Protein AF-A0A257VWF0-F1 (afdb_monomer_lite)

Radius of gyration: 12.28 Å; chains: 1; bounding box: 28×27×27 Å

pLDDT: mean 88.44, std 5.59, range [65.06, 93.88]

Structure (mmCIF, N/CA/C/O backbone):
data_AF-A0A257VWF0-F1
#
_entry.id   AF-A0A257VWF0-F1
#
loop_
_atom_site.group_PDB
_atom_site.id
_atom_site.type_symbol
_atom_site.label_atom_id
_atom_site.label_alt_id
_atom_site.label_comp_id
_atom_site.label_asym_id
_atom_site.label_entity_id
_atom_site.label_seq_id
_atom_site.pdbx_PDB_ins_code
_atom_site.Cartn_x
_atom_site.Cartn_y
_atom_site.Cartn_z
_atom_site.occupancy
_atom_site.B_iso_or_equiv
_atom_site.auth_seq_id
_atom_site.auth_comp_id
_atom_site.auth_asym_id
_atom_site.auth_atom_id
_atom_site.pdbx_PDB_model_num
ATOM 1 N N . MET A 1 1 ? -9.004 12.500 -1.496 1.00 65.12 1 MET A N 1
ATOM 2 C CA . MET A 1 1 ? -9.720 12.071 -0.274 1.00 65.12 1 MET A CA 1
ATOM 3 C C . MET A 1 1 ? -9.424 13.092 0.817 1.00 65.12 1 MET A C 1
ATOM 5 O O . MET A 1 1 ? -8.247 13.370 1.023 1.00 65.12 1 MET A O 1
ATOM 9 N N . PRO A 1 2 ? -10.432 13.717 1.446 1.00 84.56 2 PRO A N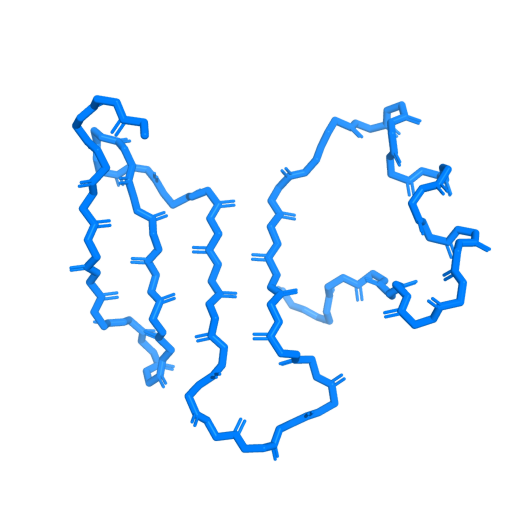 1
ATOM 10 C CA . PRO A 1 2 ? -10.184 14.696 2.503 1.00 84.56 2 PRO A CA 1
ATOM 11 C C . PRO A 1 2 ? -9.486 14.019 3.693 1.00 84.56 2 PRO A C 1
ATOM 13 O O . PRO A 1 2 ? -9.962 12.999 4.184 1.00 84.56 2 PRO A O 1
ATOM 16 N N . GLY A 1 3 ? -8.346 14.564 4.125 1.00 84.69 3 GLY A N 1
ATOM 17 C CA . GLY A 1 3 ? -7.565 14.024 5.246 1.00 84.69 3 GLY A CA 1
ATOM 18 C C . GLY A 1 3 ? -6.652 12.840 4.907 1.00 84.69 3 GLY A C 1
ATOM 19 O O . GLY A 1 3 ? -6.237 12.131 5.82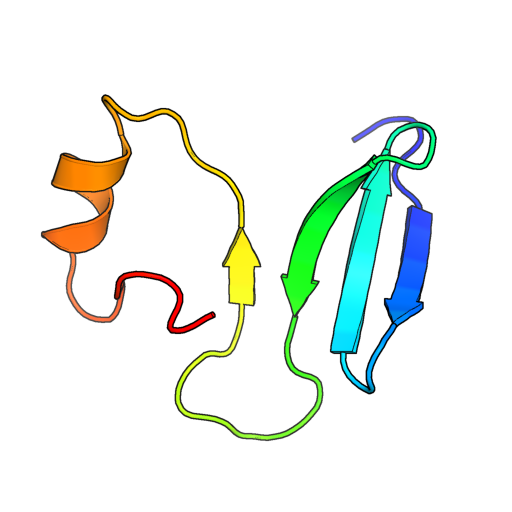3 1.00 84.69 3 GLY A O 1
ATOM 20 N N . ALA A 1 4 ? -6.354 12.608 3.623 1.00 90.44 4 ALA A N 1
ATOM 21 C CA . ALA A 1 4 ? -5.303 11.671 3.241 1.00 90.44 4 ALA A CA 1
ATOM 22 C C . ALA A 1 4 ? -3.916 12.259 3.539 1.00 90.44 4 ALA A C 1
ATOM 24 O O . ALA A 1 4 ? -3.650 13.413 3.206 1.00 90.44 4 ALA A O 1
ATOM 25 N N . THR A 1 5 ? -3.051 11.457 4.150 1.00 92.12 5 THR A N 1
ATOM 26 C CA . THR A 1 5 ? -1.645 11.772 4.411 1.00 92.12 5 THR A CA 1
ATOM 27 C C . THR A 1 5 ? -0.742 10.735 3.760 1.00 92.12 5 THR A C 1
ATOM 29 O O . THR A 1 5 ? -1.113 9.566 3.637 1.00 92.12 5 THR A O 1
ATOM 32 N N . GLU A 1 6 ? 0.447 11.168 3.362 1.00 92.75 6 GLU A N 1
ATOM 33 C CA . GLU A 1 6 ? 1.486 10.329 2.769 1.00 92.75 6 GLU A CA 1
ATOM 34 C C . GLU A 1 6 ? 2.635 10.205 3.768 1.00 92.75 6 GLU A C 1
ATOM 36 O O . GLU A 1 6 ? 3.139 11.207 4.275 1.00 92.75 6 GLU A O 1
ATOM 41 N N . GLU A 1 7 ? 3.032 8.977 4.083 1.00 91.50 7 GLU A N 1
ATOM 42 C CA . GLU A 1 7 ? 4.119 8.690 5.014 1.00 91.50 7 GLU A CA 1
ATOM 43 C C . GLU A 1 7 ? 5.008 7.592 4.441 1.00 91.50 7 GLU A C 1
ATOM 45 O O . GLU A 1 7 ? 4.516 6.565 3.975 1.00 91.50 7 GLU A O 1
ATOM 50 N N . VAL A 1 8 ? 6.326 7.764 4.523 1.00 91.31 8 VAL A N 1
ATOM 51 C CA . VAL A 1 8 ? 7.260 6.694 4.159 1.00 91.31 8 VAL A CA 1
ATOM 52 C C . VAL A 1 8 ? 7.291 5.663 5.288 1.00 91.31 8 VAL A C 1
ATOM 54 O O . VAL A 1 8 ? 7.638 5.989 6.424 1.00 91.31 8 VAL A O 1
ATOM 57 N N . LYS A 1 9 ? 6.918 4.416 4.986 1.00 86.94 9 LYS A N 1
ATOM 58 C CA . LYS A 1 9 ? 6.939 3.277 5.915 1.00 86.94 9 LYS A CA 1
ATOM 59 C C . LYS A 1 9 ? 7.567 2.082 5.220 1.00 86.94 9 LYS A C 1
ATOM 61 O O . LYS A 1 9 ? 7.142 1.732 4.127 1.00 86.94 9 LYS A O 1
AT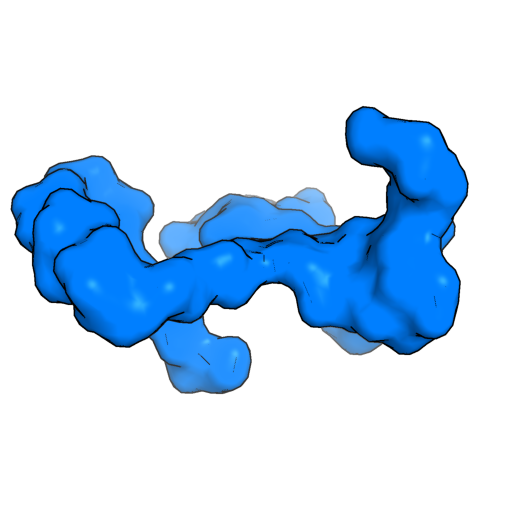OM 66 N N . TRP A 1 10 ? 8.549 1.457 5.870 1.00 87.88 10 TRP A N 1
ATOM 67 C CA . TRP A 1 10 ? 9.243 0.277 5.334 1.00 87.88 10 TRP A CA 1
ATOM 68 C C . TRP A 1 10 ? 9.775 0.498 3.909 1.00 87.88 10 TRP A C 1
ATOM 70 O O . TRP A 1 10 ? 9.597 -0.354 3.056 1.00 87.88 10 TRP A O 1
ATOM 80 N N . GLU A 1 11 ? 10.340 1.680 3.636 1.00 87.56 11 GLU A N 1
ATOM 81 C CA . GLU A 1 11 ? 10.867 2.050 2.304 1.00 87.56 11 GLU A CA 1
ATOM 82 C C . GLU A 1 11 ? 9.797 2.120 1.190 1.00 87.56 11 GLU A C 1
ATOM 84 O O . GLU A 1 11 ? 10.100 2.310 0.014 1.00 87.56 11 GLU A O 1
ATOM 89 N N . HIS A 1 12 ? 8.520 2.079 1.571 1.00 89.88 12 HIS A N 1
ATOM 90 C CA . HIS A 1 12 ? 7.369 2.275 0.700 1.00 89.88 12 HIS A CA 1
ATOM 91 C C . HIS A 1 12 ? 6.624 3.565 1.051 1.00 89.88 12 HIS A C 1
ATOM 93 O O . HIS A 1 12 ? 6.697 4.070 2.175 1.00 89.88 12 HIS A O 1
ATOM 99 N N . LEU A 1 13 ? 5.855 4.094 0.099 1.00 92.31 13 LEU A N 1
ATOM 100 C CA . LEU A 1 13 ? 4.982 5.240 0.326 1.00 92.31 13 LEU A CA 1
ATOM 101 C C . LEU A 1 13 ? 3.605 4.753 0.787 1.00 92.31 13 LEU A C 1
ATOM 103 O O . LEU A 1 13 ? 2.822 4.219 0.001 1.00 92.31 13 LEU A O 1
ATOM 107 N N . ALA A 1 14 ? 3.312 4.908 2.075 1.00 93.88 14 ALA A N 1
ATOM 108 C CA . ALA A 1 14 ? 2.040 4.528 2.668 1.00 93.88 14 ALA A CA 1
ATOM 109 C C . ALA A 1 14 ? 1.061 5.708 2.666 1.00 93.88 14 ALA A C 1
ATOM 111 O O . ALA A 1 14 ? 1.347 6.789 3.183 1.00 93.88 14 ALA A O 1
ATOM 112 N N . TYR A 1 15 ? -0.134 5.465 2.140 1.00 93.56 15 TYR A N 1
ATOM 113 C CA . TYR A 1 15 ? -1.241 6.408 2.148 1.00 93.56 15 TYR A CA 1
ATOM 114 C C . TYR A 1 15 ? -2.181 6.095 3.307 1.00 93.56 15 TYR A C 1
ATOM 116 O O . TYR A 1 15 ? -2.737 4.993 3.401 1.00 93.56 15 TYR A O 1
ATOM 124 N N . CYS A 1 16 ? -2.384 7.077 4.178 1.00 92.31 16 CYS A N 1
ATOM 125 C CA . CYS A 1 16 ? -3.164 6.958 5.402 1.00 92.31 16 CYS A CA 1
ATOM 126 C C . CYS A 1 16 ? -4.366 7.910 5.403 1.00 92.31 16 CYS A C 1
ATOM 128 O O . CYS A 1 16 ? -4.296 9.006 4.862 1.00 92.31 16 CYS A O 1
ATOM 130 N N . ILE A 1 17 ? -5.453 7.530 6.077 1.00 93.31 17 ILE A N 1
ATOM 131 C CA . ILE A 1 17 ? -6.536 8.443 6.482 1.00 93.31 17 ILE A CA 1
ATOM 132 C C . ILE A 1 17 ? -6.789 8.226 7.971 1.00 93.31 17 ILE A C 1
ATOM 134 O O . ILE A 1 17 ? -7.028 7.096 8.402 1.00 93.31 17 ILE A O 1
ATOM 138 N N . GLY A 1 18 ? -6.695 9.289 8.775 1.00 89.44 18 GLY A N 1
ATOM 139 C CA . GLY A 1 18 ? -6.856 9.191 10.233 1.00 89.44 18 GLY A CA 1
ATOM 140 C C . GLY A 1 18 ? -5.894 8.185 10.883 1.00 89.44 18 GLY A C 1
ATOM 141 O O . GLY A 1 18 ? -6.292 7.446 11.781 1.00 89.44 18 GLY A O 1
ATOM 142 N N . GLY A 1 19 ? -4.660 8.086 10.370 1.00 85.69 19 GLY A N 1
ATOM 143 C CA . GLY A 1 19 ? -3.633 7.149 10.846 1.00 85.69 19 GLY A CA 1
ATOM 144 C C . GLY A 1 19 ? -3.774 5.700 10.357 1.00 85.69 19 GLY A C 1
ATOM 145 O O . GLY A 1 19 ? -2.963 4.855 10.731 1.00 85.69 19 GLY A O 1
ATOM 146 N N . LYS A 1 20 ? -4.772 5.381 9.518 1.00 90.25 20 LYS A N 1
ATOM 147 C CA . LYS A 1 20 ? -4.976 4.032 8.961 1.00 90.25 20 LYS A CA 1
ATOM 148 C C . LYS A 1 20 ? -4.534 3.956 7.504 1.00 90.25 20 LYS A C 1
ATOM 150 O O . LYS A 1 20 ? -5.054 4.698 6.676 1.00 90.25 20 LYS A O 1
ATOM 155 N N . ILE A 1 21 ? -3.644 3.013 7.194 1.00 92.38 21 ILE A N 1
ATOM 156 C CA . ILE A 1 21 ? -3.146 2.775 5.831 1.00 92.38 21 ILE A CA 1
ATOM 157 C C . ILE A 1 21 ? -4.247 2.149 4.966 1.00 92.38 21 ILE A C 1
ATOM 159 O O . ILE A 1 21 ? -4.835 1.124 5.352 1.00 92.38 21 ILE A O 1
ATOM 163 N N . PHE A 1 22 ? -4.492 2.742 3.796 1.00 92.06 22 PHE A N 1
ATOM 164 C CA . PHE A 1 22 ? -5.416 2.229 2.779 1.00 92.06 22 PHE A CA 1
ATOM 165 C C . PHE A 1 22 ? -4.716 1.800 1.481 1.00 92.06 22 PHE A C 1
ATOM 167 O O . PHE A 1 22 ? -5.227 0.909 0.801 1.00 92.06 22 PHE A O 1
ATOM 174 N N . ALA A 1 23 ? -3.551 2.375 1.169 1.00 92.69 23 ALA A N 1
ATOM 175 C CA . ALA A 1 23 ? -2.725 1.990 0.029 1.00 92.69 23 ALA A CA 1
ATOM 176 C C . ALA A 1 23 ? -1.231 2.123 0.356 1.00 92.69 23 ALA A C 1
ATOM 178 O O . ALA A 1 23 ? -0.851 2.932 1.200 1.00 92.69 23 ALA A O 1
ATOM 179 N N . ILE A 1 24 ? -0.397 1.325 -0.301 1.00 92.50 24 ILE A N 1
ATOM 180 C CA . ILE A 1 24 ? 1.062 1.328 -0.195 1.00 92.50 24 ILE A CA 1
ATOM 181 C C . ILE A 1 24 ? 1.621 1.266 -1.610 1.00 92.50 24 ILE A C 1
ATOM 183 O O . ILE A 1 24 ? 1.282 0.355 -2.361 1.00 92.50 24 ILE A O 1
ATOM 187 N N . GLN A 1 25 ? 2.460 2.229 -1.970 1.00 92.00 25 GLN A N 1
ATOM 188 C CA . GLN A 1 25 ? 3.149 2.283 -3.252 1.00 92.00 25 GLN A CA 1
ATOM 189 C C . GLN A 1 25 ? 4.624 1.937 -3.074 1.00 92.00 25 GLN A C 1
ATOM 191 O O . GLN A 1 25 ? 5.297 2.459 -2.181 1.00 92.00 25 GLN A O 1
ATOM 196 N N . THR A 1 26 ? 5.127 1.085 -3.959 1.00 90.62 26 THR A N 1
ATOM 197 C CA . THR A 1 26 ? 6.549 0.759 -4.024 1.00 90.62 26 THR A CA 1
ATOM 198 C C . THR A 1 26 ? 7.279 1.885 -4.748 1.00 90.62 26 THR A C 1
ATOM 200 O O . THR A 1 26 ? 6.853 2.317 -5.818 1.00 90.62 26 THR A O 1
ATOM 203 N N . LEU A 1 27 ? 8.351 2.401 -4.144 1.00 86.12 27 LEU A N 1
ATOM 204 C CA . LEU A 1 27 ? 9.146 3.495 -4.713 1.00 86.12 27 LEU A CA 1
ATOM 205 C C . LEU A 1 27 ? 10.186 3.001 -5.729 1.00 86.12 27 LEU A C 1
ATOM 207 O O . LEU A 1 27 ? 10.589 3.750 -6.617 1.00 86.12 27 LEU A O 1
ATOM 211 N N . GLU A 1 28 ? 10.600 1.742 -5.609 1.00 84.44 28 GLU A N 1
ATOM 212 C CA . GLU A 1 28 ? 11.532 1.078 -6.516 1.00 84.44 28 GLU A CA 1
ATOM 213 C C . GLU A 1 28 ? 10.793 0.205 -7.546 1.00 84.44 28 GLU A C 1
ATOM 215 O O . GLU A 1 28 ? 9.654 -0.208 -7.307 1.00 84.44 28 GLU A O 1
ATOM 220 N N . PRO A 1 29 ? 11.405 -0.076 -8.713 1.00 80.00 29 PRO A N 1
ATOM 221 C CA . PRO A 1 29 ? 10.829 -0.980 -9.699 1.00 80.00 29 PRO A CA 1
ATOM 222 C C . PRO A 1 29 ? 10.761 -2.409 -9.144 1.00 80.00 29 PRO A C 1
ATOM 224 O O . PRO A 1 29 ? 11.755 -3.129 -9.126 1.00 80.00 29 PRO A O 1
ATOM 227 N N . ASP A 1 30 ? 9.564 -2.811 -8.729 1.00 81.69 30 ASP A N 1
ATOM 228 C CA . ASP A 1 30 ? 9.250 -4.151 -8.236 1.00 81.69 30 ASP A CA 1
ATOM 229 C C . ASP A 1 30 ? 8.135 -4.800 -9.080 1.00 81.69 30 ASP A C 1
ATOM 231 O O . ASP A 1 30 ? 7.542 -4.169 -9.959 1.00 81.69 30 ASP A O 1
ATOM 235 N N . SER A 1 31 ? 7.829 -6.072 -8.814 1.00 81.12 31 SER A N 1
ATOM 236 C CA . SER A 1 31 ? 6.707 -6.774 -9.449 1.00 81.12 31 SER A CA 1
ATOM 237 C C . SER A 1 31 ? 5.352 -6.174 -9.056 1.00 81.12 31 SER A C 1
ATOM 239 O O . SER A 1 31 ? 4.386 -6.304 -9.809 1.00 81.12 31 SER A O 1
ATOM 241 N N . VAL A 1 32 ? 5.272 -5.504 -7.899 1.00 85.50 32 VAL A N 1
ATOM 242 C CA . VAL A 1 32 ? 4.063 -4.819 -7.423 1.00 85.50 32 VAL A CA 1
ATOM 243 C C . VAL A 1 32 ? 4.327 -3.324 -7.268 1.00 85.50 32 VAL A C 1
ATOM 245 O O . VAL A 1 32 ? 5.078 -2.897 -6.397 1.00 85.50 32 VAL A O 1
ATOM 248 N N . ALA A 1 33 ? 3.652 -2.511 -8.083 1.00 88.56 33 ALA A N 1
ATOM 249 C CA . ALA A 1 33 ? 3.749 -1.052 -8.004 1.00 88.56 33 ALA A CA 1
ATOM 250 C C . ALA A 1 33 ? 2.886 -0.451 -6.879 1.00 88.56 33 ALA A C 1
ATOM 252 O O . ALA A 1 33 ? 3.249 0.562 -6.282 1.00 88.56 33 ALA A O 1
ATOM 253 N N . LEU A 1 34 ? 1.721 -1.047 -6.603 1.00 90.38 34 LEU A N 1
ATOM 254 C CA . LEU A 1 34 ? 0.745 -0.526 -5.649 1.00 90.38 34 LEU A CA 1
ATOM 255 C C . LEU A 1 34 ? -0.067 -1.664 -5.028 1.00 90.38 34 LEU A C 1
ATOM 257 O O . LEU A 1 34 ? -0.682 -2.455 -5.740 1.00 90.38 34 LEU A O 1
ATOM 261 N N . SER A 1 35 ? -0.150 -1.659 -3.705 1.00 92.31 35 SER A N 1
ATOM 262 C CA . SER A 1 35 ? -1.022 -2.523 -2.913 1.00 92.31 35 SER A CA 1
ATOM 263 C C . SER A 1 35 ? -2.093 -1.679 -2.238 1.00 92.31 35 SER A C 1
ATOM 265 O O . SER A 1 35 ? -1.805 -0.628 -1.672 1.00 92.31 35 SER A O 1
ATOM 267 N N . PHE A 1 36 ? -3.345 -2.124 -2.262 1.00 92.62 36 PHE A N 1
ATOM 268 C CA . PHE A 1 36 ? -4.443 -1.415 -1.609 1.00 92.62 36 PHE A CA 1
ATOM 269 C C . PHE A 1 36 ? -5.466 -2.393 -1.048 1.00 92.62 36 PHE A C 1
ATOM 271 O O . PHE A 1 36 ? -5.593 -3.532 -1.497 1.00 92.62 36 PHE A O 1
ATOM 278 N N . LYS A 1 37 ? -6.211 -1.939 -0.042 1.00 90.50 37 LYS A N 1
ATOM 279 C CA . LYS A 1 37 ? -7.288 -2.736 0.546 1.00 90.50 37 LYS A CA 1
ATOM 280 C C . LYS A 1 37 ? -8.522 -2.665 -0.343 1.00 90.50 37 LYS A C 1
ATOM 282 O O . LYS A 1 37 ? -8.953 -1.577 -0.719 1.00 90.50 37 LYS A O 1
ATOM 287 N N . CYS A 1 38 ? -9.119 -3.815 -0.619 1.00 90.50 38 CYS A N 1
ATOM 288 C CA . CYS A 1 38 ? -10.410 -3.920 -1.287 1.00 90.50 38 CYS A CA 1
ATOM 289 C C . CYS A 1 38 ? -11.401 -4.704 -0.421 1.00 90.50 38 CYS A C 1
ATOM 291 O O . CYS A 1 38 ? -11.026 -5.352 0.559 1.00 90.50 38 CYS A O 1
ATOM 293 N N . LEU A 1 39 ? -12.683 -4.601 -0.767 1.00 90.81 39 LEU A N 1
ATOM 294 C CA . LEU A 1 39 ? -13.719 -5.432 -0.166 1.00 90.81 39 LEU A CA 1
ATOM 295 C C . LEU A 1 39 ? -13.572 -6.881 -0.659 1.00 90.81 39 LEU A C 1
ATOM 297 O O . LEU A 1 39 ? -13.171 -7.081 -1.807 1.00 90.81 39 LEU A O 1
ATOM 301 N N . PRO A 1 40 ? -13.943 -7.889 0.151 1.00 88.81 40 PRO A N 1
ATOM 302 C CA . PRO A 1 40 ? -13.856 -9.294 -0.249 1.00 88.81 40 PRO A CA 1
ATOM 303 C C . PRO A 1 40 ? -14.628 -9.618 -1.534 1.00 88.81 40 PRO A C 1
ATOM 305 O O . PRO A 1 40 ? -14.169 -10.431 -2.327 1.00 88.81 40 PRO A O 1
ATOM 308 N N . GLU A 1 41 ? -15.769 -8.959 -1.758 1.00 90.94 41 GLU A N 1
ATOM 309 C CA . GLU A 1 41 ? -16.571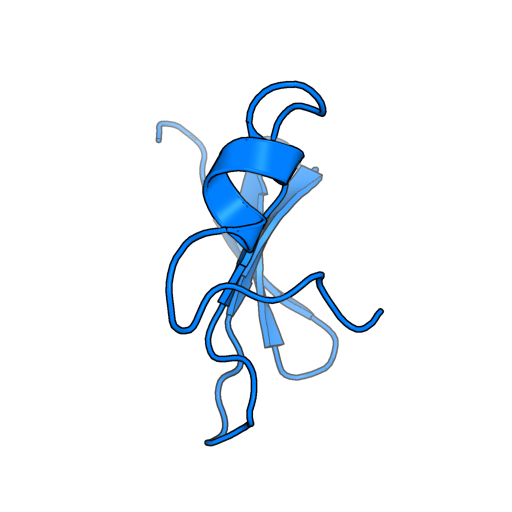 -9.105 -2.983 1.00 90.94 41 GLU A CA 1
ATOM 310 C C . GLU A 1 41 ? -15.808 -8.653 -4.236 1.00 90.94 41 GLU A C 1
ATOM 312 O O . GLU A 1 41 ? -15.806 -9.349 -5.245 1.00 90.94 41 GLU A O 1
ATOM 317 N N . ALA A 1 42 ? -15.077 -7.540 -4.137 1.00 90.19 42 ALA A N 1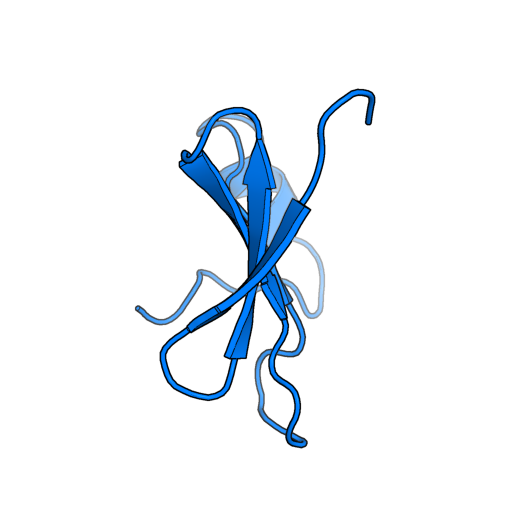
ATOM 318 C CA . ALA A 1 42 ? -14.301 -6.984 -5.236 1.00 90.19 42 ALA A CA 1
ATOM 319 C C . ALA A 1 42 ? -12.965 -7.712 -5.427 1.00 90.19 42 ALA A C 1
ATOM 321 O O . ALA A 1 42 ? -12.372 -7.619 -6.496 1.00 90.19 42 ALA A O 1
ATOM 322 N N . PHE A 1 43 ? -12.466 -8.416 -4.406 1.00 90.38 43 PHE A N 1
ATOM 323 C CA . PHE A 1 43 ? -11.181 -9.111 -4.473 1.00 90.38 43 PHE A CA 1
ATOM 324 C C . PHE A 1 43 ? -11.154 -10.126 -5.619 1.00 90.38 43 PHE A C 1
ATOM 326 O O . PHE A 1 43 ? -10.224 -10.092 -6.421 1.00 90.38 43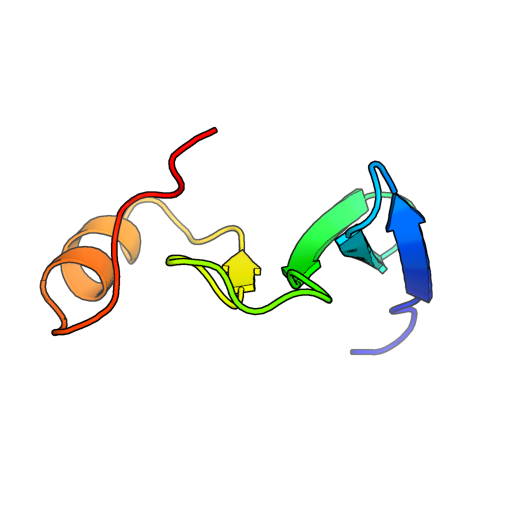 PHE A O 1
ATOM 333 N N . ALA A 1 44 ? -12.193 -10.962 -5.737 1.00 89.62 44 ALA A N 1
ATOM 334 C CA . ALA A 1 44 ? -12.298 -11.951 -6.809 1.00 89.62 44 ALA A CA 1
ATOM 335 C C . ALA A 1 44 ? -12.245 -11.275 -8.189 1.00 89.62 44 ALA A C 1
ATOM 337 O O . ALA A 1 44 ? -11.326 -11.540 -8.964 1.00 89.62 44 ALA A O 1
ATOM 338 N N . GLU A 1 45 ? -13.130 -10.303 -8.427 1.00 91.56 45 GLU A N 1
ATOM 339 C CA . GLU A 1 45 ? -13.210 -9.568 -9.697 1.00 91.56 45 GLU A CA 1
ATOM 340 C C . GLU A 1 45 ? -11.925 -8.800 -10.039 1.00 91.56 45 GLU A C 1
ATOM 342 O O . GLU A 1 45 ? -11.610 -8.580 -11.210 1.00 91.56 45 GLU A O 1
ATOM 347 N N . LEU A 1 46 ? -11.193 -8.333 -9.025 1.00 90.56 46 LEU A N 1
ATOM 348 C CA . LEU A 1 46 ? -9.925 -7.637 -9.203 1.00 90.56 46 LEU A CA 1
ATOM 349 C C . LEU A 1 46 ? -8.822 -8.619 -9.591 1.00 90.56 46 LEU A C 1
ATOM 351 O O . LEU A 1 46 ? -8.130 -8.360 -10.567 1.00 90.56 46 LEU A O 1
ATOM 355 N N . THR A 1 47 ? -8.687 -9.746 -8.890 1.00 89.25 47 THR A N 1
ATOM 356 C CA . THR A 1 47 ? -7.656 -10.760 -9.183 1.00 89.25 47 THR A CA 1
ATOM 357 C C . THR A 1 47 ? -7.849 -11.485 -10.515 1.00 89.25 47 THR A C 1
ATOM 359 O O . THR A 1 47 ? -6.900 -12.055 -11.043 1.00 89.25 47 THR A O 1
ATOM 362 N N . GLU A 1 48 ? -9.050 -11.441 -11.096 1.00 91.38 48 GLU A N 1
ATOM 363 C CA . GLU A 1 48 ? -9.304 -11.944 -12.453 1.00 91.38 48 GLU A CA 1
ATOM 364 C C . GLU A 1 48 ? -8.752 -11.019 -13.551 1.00 91.38 48 GLU A C 1
ATOM 366 O O . GLU A 1 48 ? -8.628 -11.423 -14.710 1.00 91.38 48 GLU A O 1
ATOM 371 N N . ARG A 1 49 ? -8.409 -9.766 -13.221 1.00 90.88 49 ARG A N 1
ATOM 372 C CA . ARG A 1 49 ? -7.889 -8.807 -14.199 1.00 90.88 49 ARG A CA 1
ATOM 373 C C . ARG A 1 49 ? -6.399 -9.039 -14.446 1.00 90.88 49 ARG A C 1
ATOM 375 O O . ARG A 1 49 ? -5.633 -9.242 -13.503 1.00 90.88 49 ARG A O 1
ATOM 382 N N . PRO A 1 50 ? -5.942 -8.914 -15.702 1.00 88.62 50 PRO A N 1
ATOM 383 C CA . PRO A 1 50 ? -4.524 -9.019 -16.008 1.00 88.62 50 PRO A CA 1
ATOM 384 C C . PRO A 1 50 ? -3.727 -7.950 -15.247 1.00 88.62 50 PRO A C 1
ATOM 386 O O . PRO A 1 50 ? -4.104 -6.777 -15.230 1.00 88.62 50 PRO A O 1
ATOM 389 N N . ASN A 1 51 ? -2.596 -8.364 -14.668 1.00 86.94 51 ASN A N 1
ATOM 390 C CA . ASN A 1 51 ? -1.678 -7.545 -13.859 1.00 86.94 51 ASN A CA 1
ATOM 391 C C . ASN A 1 51 ? -2.193 -7.136 -12.470 1.00 86.94 51 ASN A C 1
ATOM 393 O O . ASN A 1 51 ? -1.553 -6.320 -11.809 1.00 86.94 51 ASN A O 1
ATOM 397 N N . ILE A 1 52 ? -3.310 -7.698 -12.005 1.00 89.81 52 ILE A N 1
ATOM 398 C CA . ILE A 1 52 ? -3.738 -7.557 -10.614 1.00 89.81 52 ILE A CA 1
ATOM 399 C C . ILE A 1 52 ? -3.513 -8.889 -9.914 1.00 89.81 52 ILE A C 1
ATOM 401 O O . ILE A 1 52 ? -4.158 -9.887 -10.221 1.00 89.81 52 ILE A O 1
ATOM 405 N N . ILE A 1 53 ? -2.585 -8.897 -8.965 1.00 90.06 53 ILE A N 1
ATOM 406 C CA . ILE A 1 53 ? -2.278 -10.075 -8.159 1.00 90.06 53 ILE A CA 1
ATOM 407 C C . ILE A 1 53 ? -2.676 -9.836 -6.709 1.00 90.06 53 ILE A C 1
ATOM 409 O O . ILE A 1 53 ? -2.773 -8.697 -6.248 1.00 90.06 53 ILE A O 1
ATOM 413 N N . GLN A 1 54 ? -2.895 -10.926 -5.980 1.00 89.62 54 GLN A N 1
ATOM 414 C CA . GLN A 1 54 ? -2.986 -10.861 -4.529 1.00 89.62 54 GLN A CA 1
ATOM 415 C C . GLN A 1 54 ? -1.705 -10.229 -3.972 1.00 89.62 54 GLN A C 1
ATOM 417 O O . GLN A 1 54 ? -0.604 -10.598 -4.385 1.00 89.62 54 GLN A O 1
ATOM 422 N N . ALA A 1 55 ? -1.860 -9.287 -3.038 1.00 85.88 55 ALA A N 1
ATOM 423 C CA . ALA A 1 55 ? -0.722 -8.675 -2.368 1.00 85.88 55 ALA A CA 1
ATOM 424 C C . ALA A 1 55 ? 0.137 -9.775 -1.707 1.00 85.88 55 ALA A C 1
ATOM 426 O O . ALA A 1 55 ? -0.415 -10.609 -0.985 1.00 85.88 55 ALA A O 1
ATOM 427 N N . PRO A 1 56 ? 1.453 -9.809 -1.969 1.00 79.06 56 PRO A N 1
ATOM 428 C CA . PRO A 1 56 ? 2.308 -10.908 -1.530 1.00 79.06 56 PRO A CA 1
ATOM 429 C C . PRO A 1 56 ? 2.550 -10.945 -0.009 1.00 79.06 56 PRO A C 1
ATOM 431 O O . PRO A 1 56 ? 2.945 -11.997 0.500 1.00 79.06 56 PRO A O 1
ATOM 434 N N . TYR A 1 57 ? 2.291 -9.843 0.714 1.00 65.06 57 TYR A N 1
ATOM 435 C CA . TYR A 1 57 ? 2.472 -9.706 2.169 1.00 65.06 57 TYR A CA 1
ATOM 436 C C . TYR A 1 57 ? 1.504 -8.675 2.765 1.00 65.06 57 TYR A C 1
ATOM 438 O O . TYR A 1 57 ? 1.245 -7.648 2.091 1.00 65.06 57 TYR A O 1
#

Sequence (57 aa):
MPGATEEVKWEHLAYCIGGKIFAIQTLEPDSVALSFKCLPEAFAELTERPNIIQAPY

Foldseek 3Di:
DPQWDWDQDPCWTFIDHPRHTAKTAHPDDDLDGIDGDDDPVCLVVQCVDPSRHDDPD

Secondary structure (DSSP, 8-state):
-TTEEEEEETTEEEEEETTEEEEEEESS--S-SEEE---HHHHHHHHTSTT------